Protein AF-A0A1V5P793-F1 (afdb_monomer_lite)

Foldseek 3Di:
DVLVVLLVLLVCCVPCVPLSQLVCVQLQHPAHQAWDWDWDWDDDPVDIDIDIDTDCPRNPRDSDRDDRDPPRDGDDDDDSDDDDDDPDDDD

pLDDT: mean 91.64, std 8.37, range [49.19, 97.0]

Sequence (91 aa):
MLQAINALKILLSPFLPFSAQQLHAMLGYQTQLFGVQYIEEIPDAARPHTVLRYDKADAAGCWAFAELEPGRPLEKPAPLFRKLEEIGAES

Secondary structure (DSSP, 8-state):
-HHHHHHHHHHHTTT-HHHHHHHHHHTT--SBSS-EEEEEEEP-SS--EEEEEEE-TTB---SS-----TTPPPPPP--S-PPPPP-----

Radius of gyration: 18.71 Å; chains: 1; bounding box: 52×21×54 Å

Structure (mmCIF, N/CA/C/O backbone):
data_AF-A0A1V5P793-F1
#
_entry.id   AF-A0A1V5P793-F1
#
loop_
_atom_site.group_PDB
_atom_site.id
_atom_site.type_symbol
_atom_site.label_atom_id
_atom_site.label_alt_id
_atom_site.label_comp_id
_atom_site.label_asym_id
_atom_site.label_entity_id
_atom_site.label_seq_id
_atom_site.pdbx_PDB_ins_code
_atom_site.Cartn_x
_atom_site.Cartn_y
_atom_site.Cartn_z
_atom_site.occupancy
_atom_site.B_iso_or_equiv
_atom_site.auth_seq_id
_atom_site.auth_comp_id
_atom_site.auth_asym_id
_atom_site.auth_atom_id
_atom_site.pdbx_PDB_model_num
ATOM 1 N N . MET A 1 1 ? -12.368 4.630 14.166 1.00 82.19 1 MET A N 1
ATOM 2 C CA . MET A 1 1 ? -10.912 4.739 14.427 1.00 82.19 1 MET A CA 1
ATOM 3 C C . MET A 1 1 ? -10.071 4.157 13.290 1.00 82.19 1 MET A C 1
ATOM 5 O O . MET A 1 1 ? -9.219 4.866 12.776 1.00 82.19 1 MET A O 1
ATOM 9 N N . LEU A 1 2 ? -10.343 2.930 12.828 1.00 93.50 2 LEU A N 1
ATOM 10 C CA . LEU A 1 2 ? -9.583 2.294 11.738 1.00 93.50 2 LEU A CA 1
ATOM 11 C C . LEU A 1 2 ? -9.644 3.053 10.395 1.00 93.50 2 LEU A C 1
ATOM 13 O O . LEU A 1 2 ? -8.657 3.102 9.669 1.00 93.50 2 LEU A O 1
ATOM 17 N N . GLN A 1 3 ? -10.754 3.744 10.116 1.00 95.50 3 GLN A N 1
ATOM 18 C CA . GLN A 1 3 ? -10.881 4.625 8.949 1.00 95.50 3 GLN A CA 1
ATOM 19 C C . GLN A 1 3 ? -9.829 5.745 8.916 1.00 95.50 3 GLN A C 1
ATOM 21 O O . GLN A 1 3 ? -9.300 6.059 7.855 1.00 95.50 3 GLN A O 1
ATOM 26 N N . ALA A 1 4 ? -9.487 6.331 10.068 1.00 96.00 4 ALA A N 1
ATOM 27 C CA . ALA A 1 4 ? -8.470 7.380 10.131 1.00 96.00 4 ALA A CA 1
ATOM 28 C C . ALA A 1 4 ? -7.085 6.827 9.758 1.00 96.00 4 ALA A C 1
ATOM 30 O O . ALA A 1 4 ? -6.341 7.462 9.019 1.00 96.00 4 ALA A O 1
ATOM 31 N N . ILE A 1 5 ? -6.778 5.602 10.196 1.00 94.88 5 ILE A N 1
ATOM 32 C CA . ILE A 1 5 ? -5.553 4.882 9.823 1.00 94.88 5 ILE A CA 1
ATOM 33 C C . ILE A 1 5 ? -5.545 4.586 8.314 1.00 94.88 5 ILE A C 1
ATOM 35 O O . ILE A 1 5 ? -4.528 4.796 7.653 1.00 94.88 5 ILE A O 1
ATOM 39 N N . ASN A 1 6 ? -6.683 4.165 7.747 1.00 95.75 6 ASN A N 1
ATOM 40 C CA . ASN A 1 6 ? -6.822 3.958 6.303 1.00 95.75 6 ASN A CA 1
ATOM 41 C C . ASN A 1 6 ? -6.578 5.251 5.505 1.00 95.75 6 ASN A C 1
ATOM 43 O O . ASN A 1 6 ? -5.887 5.217 4.491 1.00 95.75 6 ASN A O 1
ATOM 47 N N . ALA A 1 7 ? -7.083 6.392 5.982 1.00 96.69 7 ALA A N 1
ATOM 48 C CA . ALA A 1 7 ? -6.855 7.690 5.350 1.00 96.69 7 ALA A CA 1
ATOM 49 C C . ALA A 1 7 ? -5.384 8.134 5.449 1.00 96.69 7 ALA A C 1
ATOM 51 O O . ALA A 1 7 ? -4.800 8.537 4.446 1.00 96.69 7 ALA A O 1
ATOM 52 N N . LEU A 1 8 ? -4.758 8.001 6.626 1.00 96.12 8 LEU A N 1
ATOM 53 C CA . LEU A 1 8 ? -3.341 8.332 6.830 1.00 96.12 8 LEU A CA 1
ATOM 54 C C . LEU A 1 8 ? -2.422 7.515 5.919 1.00 96.12 8 LEU A C 1
ATOM 56 O O . LEU A 1 8 ? -1.483 8.065 5.348 1.00 96.12 8 LEU A O 1
ATOM 60 N N . LYS A 1 9 ? -2.723 6.225 5.731 1.00 95.69 9 LYS A N 1
ATOM 61 C CA . LYS A 1 9 ? -2.011 5.355 4.787 1.00 95.69 9 LYS A CA 1
ATOM 62 C C . LYS A 1 9 ? -1.985 5.940 3.374 1.00 95.69 9 LYS A C 1
ATOM 64 O O . LYS A 1 9 ? -0.933 5.934 2.748 1.00 95.69 9 LYS A O 1
ATOM 69 N N . ILE A 1 10 ? -3.125 6.430 2.879 1.00 96.81 10 ILE A N 1
ATOM 70 C CA . ILE A 1 10 ? -3.225 7.029 1.540 1.00 96.81 10 ILE A CA 1
ATOM 71 C C . ILE A 1 10 ? -2.521 8.387 1.496 1.00 96.81 10 ILE A C 1
ATOM 73 O O . ILE A 1 10 ? -1.747 8.642 0.582 1.00 96.81 10 ILE A O 1
ATOM 77 N N . LEU A 1 11 ? -2.719 9.243 2.501 1.00 96.44 11 LEU A N 1
ATOM 78 C CA . LEU A 1 11 ? -2.075 10.561 2.554 1.00 96.44 11 LEU A CA 1
ATOM 79 C C . LEU A 1 11 ? -0.544 10.465 2.549 1.00 96.44 11 LEU A C 1
ATOM 81 O O . LEU A 1 11 ? 0.116 11.241 1.863 1.00 96.44 11 LEU A O 1
ATOM 85 N N . LEU A 1 12 ? 0.009 9.500 3.285 1.00 96.38 12 LEU A N 1
ATOM 86 C CA . LEU A 1 12 ? 1.450 9.301 3.422 1.00 96.38 12 LEU A CA 1
ATOM 87 C C . LEU A 1 12 ? 2.047 8.397 2.336 1.00 96.38 12 LEU A C 1
ATOM 89 O O . LEU A 1 12 ? 3.268 8.264 2.286 1.00 96.38 12 LEU A O 1
ATOM 93 N N . SER A 1 13 ? 1.236 7.793 1.461 1.00 96.44 13 SER A N 1
ATOM 94 C CA . SER A 1 13 ? 1.709 6.836 0.453 1.00 96.44 13 SER A CA 1
ATOM 95 C C . SER A 1 13 ? 2.805 7.388 -0.478 1.00 96.44 13 SER A C 1
ATOM 97 O O . SER A 1 13 ? 3.726 6.628 -0.771 1.00 96.44 13 SER A O 1
ATOM 99 N N . PRO A 1 14 ? 2.812 8.678 -0.887 1.00 93.88 14 PRO A N 1
ATOM 100 C CA . PRO A 1 14 ? 3.895 9.221 -1.713 1.00 93.88 14 PRO A CA 1
ATOM 101 C C . PRO A 1 14 ? 5.238 9.346 -0.976 1.00 93.88 14 PRO A C 1
ATOM 103 O O . PRO A 1 14 ? 6.284 9.384 -1.615 1.00 93.88 14 PRO A O 1
ATOM 106 N N . PHE A 1 15 ? 5.217 9.417 0.358 1.00 95.62 15 PHE A N 1
ATOM 107 C CA . PHE A 1 15 ? 6.403 9.648 1.193 1.00 95.62 15 PHE A CA 1
ATOM 108 C C . PHE A 1 15 ? 6.896 8.372 1.880 1.00 95.62 15 PHE A C 1
ATOM 110 O O . PHE A 1 15 ? 8.087 8.216 2.128 1.00 95.62 15 PHE A O 1
ATOM 117 N N . LEU A 1 16 ? 5.977 7.457 2.193 1.00 96.19 16 LEU A N 1
ATOM 118 C CA . LEU A 1 16 ? 6.230 6.211 2.913 1.00 96.19 16 LEU A CA 1
ATOM 119 C C . LEU A 1 16 ? 5.629 5.017 2.150 1.00 96.19 16 LEU A C 1
ATOM 121 O O . LEU A 1 16 ? 4.773 4.314 2.698 1.00 96.19 16 LEU A O 1
ATOM 125 N N . PRO A 1 17 ? 6.047 4.757 0.896 1.00 94.19 17 PRO A N 1
ATOM 126 C CA . PRO A 1 17 ? 5.384 3.782 0.030 1.00 94.19 17 PRO A CA 1
ATOM 127 C C . PRO A 1 17 ? 5.385 2.370 0.628 1.00 94.19 17 PRO A C 1
ATOM 129 O O . PRO A 1 17 ? 4.355 1.699 0.670 1.00 94.19 17 PRO A O 1
ATOM 132 N N . PHE A 1 18 ? 6.511 1.938 1.198 1.00 94.69 18 PHE A N 1
ATOM 133 C CA . PHE A 1 18 ? 6.640 0.597 1.771 1.00 94.69 18 PHE A CA 1
ATOM 134 C C . PHE A 1 18 ? 5.812 0.410 3.046 1.00 94.69 18 PHE A C 1
ATOM 136 O O . PHE A 1 18 ? 5.197 -0.638 3.245 1.00 94.69 18 PHE A O 1
ATOM 143 N N . SER A 1 19 ? 5.763 1.420 3.916 1.00 96.50 19 SER A N 1
ATOM 144 C CA . SER A 1 19 ? 4.942 1.372 5.131 1.00 96.50 19 SER A CA 1
ATOM 145 C C . SER A 1 19 ? 3.455 1.454 4.792 1.00 96.50 19 SER A C 1
ATOM 147 O O . SER A 1 19 ? 2.653 0.735 5.386 1.00 96.50 19 SER A O 1
ATOM 149 N N . ALA A 1 20 ? 3.085 2.277 3.806 1.00 96.62 20 ALA A N 1
ATOM 150 C CA . ALA A 1 20 ? 1.716 2.365 3.320 1.00 96.62 20 ALA A CA 1
ATOM 151 C C . ALA A 1 20 ? 1.251 1.035 2.708 1.00 96.62 20 ALA A C 1
ATOM 153 O O . ALA A 1 20 ? 0.147 0.591 3.018 1.00 96.62 20 ALA A O 1
ATOM 154 N N . GLN A 1 21 ? 2.094 0.360 1.916 1.00 96.25 21 GLN A N 1
ATOM 155 C CA . GLN A 1 21 ? 1.793 -0.964 1.359 1.00 96.25 21 GLN A CA 1
ATOM 156 C C . GLN A 1 21 ? 1.642 -2.032 2.451 1.00 96.25 21 GLN A C 1
ATOM 158 O O . GLN A 1 21 ? 0.674 -2.788 2.442 1.00 96.25 21 GLN A O 1
ATOM 163 N N . GLN A 1 22 ? 2.548 -2.075 3.431 1.00 96.12 22 GLN A N 1
ATOM 164 C CA . GLN A 1 22 ? 2.435 -3.014 4.554 1.00 96.12 22 GLN A CA 1
ATOM 165 C C . GLN A 1 22 ? 1.150 -2.788 5.356 1.00 96.12 22 GLN A C 1
ATOM 167 O O . GLN A 1 22 ? 0.424 -3.736 5.644 1.00 96.12 22 GLN A O 1
ATOM 172 N N . LEU A 1 23 ? 0.819 -1.530 5.660 1.00 95.94 23 LEU A N 1
ATOM 173 C CA . LEU A 1 23 ? -0.432 -1.189 6.333 1.00 95.94 23 LEU A CA 1
ATOM 174 C C . LEU A 1 23 ? -1.659 -1.519 5.466 1.00 95.94 23 LEU A C 1
ATOM 176 O O . LEU A 1 23 ? -2.703 -1.886 5.998 1.00 95.94 23 LEU A O 1
ATOM 180 N N . HIS A 1 24 ? -1.554 -1.413 4.139 1.00 95.88 24 HIS A N 1
ATOM 181 C CA . HIS A 1 24 ? -2.608 -1.822 3.208 1.00 95.88 24 HIS A CA 1
ATOM 182 C C . HIS A 1 24 ? -2.913 -3.315 3.360 1.00 95.88 24 HIS A C 1
ATOM 184 O O . HIS A 1 24 ? -4.066 -3.671 3.589 1.00 95.88 24 HIS A O 1
ATOM 190 N N . ALA A 1 25 ? -1.882 -4.160 3.352 1.00 95.62 25 ALA A N 1
ATOM 191 C CA . ALA A 1 25 ? -2.030 -5.593 3.591 1.00 95.62 25 ALA A CA 1
ATOM 192 C C . ALA A 1 25 ? -2.576 -5.892 5.002 1.00 95.62 25 ALA A C 1
ATOM 194 O O . ALA A 1 25 ? -3.511 -6.674 5.142 1.00 95.62 25 ALA A O 1
ATOM 195 N N . MET A 1 26 ? -2.080 -5.207 6.043 1.00 95.75 26 MET A N 1
ATOM 196 C CA . MET A 1 26 ? -2.572 -5.372 7.425 1.00 95.75 26 MET A CA 1
ATOM 197 C C . MET A 1 26 ? -4.065 -5.055 7.575 1.00 95.75 26 MET A C 1
ATOM 199 O O . MET A 1 26 ? -4.768 -5.692 8.356 1.00 95.75 26 MET A O 1
ATOM 203 N N . LEU A 1 27 ? -4.563 -4.083 6.808 1.00 95.19 27 LEU A N 1
ATOM 204 C CA . LEU A 1 27 ? -5.983 -3.732 6.759 1.00 95.19 27 LEU A CA 1
ATOM 205 C C . LEU A 1 27 ? -6.832 -4.731 5.947 1.00 95.19 27 LEU A C 1
ATOM 207 O O . LEU A 1 27 ? -8.012 -4.466 5.726 1.00 95.19 27 LEU A O 1
ATOM 211 N N . GLY A 1 28 ? -6.256 -5.851 5.496 1.00 94.44 28 GLY A N 1
ATOM 212 C CA . GLY A 1 28 ? -6.959 -6.915 4.778 1.00 94.44 28 GLY A CA 1
ATOM 213 C C . GLY A 1 28 ? -7.215 -6.608 3.304 1.00 94.44 28 GLY A C 1
ATOM 214 O O . GLY A 1 28 ? -8.144 -7.158 2.707 1.00 94.44 28 GLY A O 1
ATOM 215 N N . TYR A 1 29 ? -6.465 -5.680 2.705 1.00 94.31 29 TYR A N 1
ATOM 216 C CA . TYR A 1 29 ? -6.527 -5.455 1.264 1.00 94.31 29 TYR A CA 1
ATOM 217 C C . TYR A 1 29 ? -5.601 -6.432 0.532 1.00 94.31 29 TYR A C 1
ATOM 219 O O . TYR A 1 29 ? -4.453 -6.616 0.925 1.00 94.31 29 TYR A O 1
ATOM 227 N N . GLN A 1 30 ? -6.100 -7.008 -0.562 1.00 93.19 30 GLN A N 1
ATOM 228 C CA . GLN A 1 30 ? -5.360 -7.954 -1.412 1.00 93.19 30 GLN A CA 1
ATOM 229 C C . GLN A 1 30 ? -4.707 -7.279 -2.630 1.00 93.19 30 GLN A C 1
ATOM 231 O O . GLN A 1 30 ? -3.957 -7.900 -3.375 1.00 93.19 30 GLN A O 1
ATOM 236 N N . THR A 1 31 ? -5.003 -5.997 -2.845 1.00 94.12 31 THR A N 1
ATOM 237 C CA . THR A 1 31 ? -4.452 -5.183 -3.929 1.00 94.12 31 THR A CA 1
ATOM 238 C C . THR A 1 31 ? -3.101 -4.572 -3.561 1.00 94.12 31 THR A C 1
ATOM 240 O O . THR A 1 31 ? -2.757 -4.439 -2.385 1.00 94.12 31 THR A O 1
ATOM 243 N N . GLN A 1 32 ? -2.344 -4.137 -4.568 1.00 94.81 32 GLN A N 1
ATOM 244 C CA . GLN A 1 32 ? -1.126 -3.353 -4.367 1.00 94.81 32 GLN A CA 1
ATOM 245 C C . GLN A 1 32 ? -1.425 -1.862 -4.565 1.00 94.81 32 GLN A C 1
ATOM 247 O O . GLN A 1 32 ? -2.119 -1.471 -5.501 1.00 94.81 32 GLN A O 1
ATOM 252 N N . LEU A 1 33 ? -0.902 -1.007 -3.686 1.00 94.81 33 LEU A N 1
ATOM 253 C CA . LEU A 1 33 ? -0.935 0.447 -3.867 1.00 94.81 33 LEU A CA 1
ATOM 254 C C . LEU A 1 33 ? 0.025 0.893 -4.973 1.00 94.81 33 LEU A C 1
ATOM 256 O O . LEU A 1 33 ? -0.223 1.901 -5.629 1.00 94.81 33 LEU A O 1
ATOM 260 N N . PHE A 1 34 ? 1.111 0.150 -5.171 1.00 95.81 34 PHE A N 1
ATOM 261 C CA . PHE A 1 34 ? 2.186 0.488 -6.094 1.00 95.81 34 PHE A CA 1
ATOM 262 C C . PHE A 1 34 ? 2.434 -0.654 -7.073 1.00 95.81 34 PHE A C 1
ATOM 264 O O . PHE A 1 34 ? 2.113 -1.807 -6.806 1.00 95.81 34 PHE A O 1
ATOM 271 N N . GLY A 1 35 ? 3.010 -0.300 -8.210 1.00 94.31 35 GLY A N 1
ATOM 272 C CA . GLY A 1 35 ? 3.481 -1.225 -9.223 1.00 94.31 35 GLY A CA 1
ATOM 273 C C . GLY A 1 35 ? 4.881 -1.739 -8.916 1.00 94.31 35 GLY A C 1
ATOM 274 O O . GLY A 1 35 ? 5.478 -1.418 -7.883 1.00 94.31 35 GLY A O 1
ATOM 275 N N . VAL A 1 36 ? 5.416 -2.524 -9.843 1.00 93.62 36 VAL A N 1
ATOM 276 C CA . VAL A 1 36 ? 6.722 -3.164 -9.699 1.00 93.62 36 VAL A CA 1
ATOM 277 C C . VAL A 1 36 ? 7.750 -2.419 -10.532 1.00 93.62 36 VAL A C 1
ATOM 279 O O . VAL A 1 36 ? 7.573 -2.179 -11.725 1.00 93.62 36 VAL A O 1
ATOM 282 N N . GLN A 1 37 ? 8.855 -2.069 -9.889 1.00 94.12 37 GLN A N 1
ATOM 283 C CA . GLN A 1 37 ? 10.020 -1.516 -10.553 1.00 94.12 37 GLN A CA 1
ATOM 284 C C . GLN A 1 37 ? 10.997 -2.645 -10.876 1.00 94.12 37 GLN A C 1
ATOM 286 O O . GLN A 1 37 ? 11.310 -3.459 -10.008 1.00 94.12 37 GLN A O 1
ATOM 291 N N . TYR A 1 38 ? 11.481 -2.694 -12.112 1.00 95.19 38 TYR A N 1
ATOM 292 C CA . TYR A 1 38 ? 12.408 -3.725 -12.567 1.00 95.19 38 TYR A CA 1
ATOM 293 C C . TYR A 1 38 ? 13.464 -3.143 -13.498 1.00 95.19 38 TYR A C 1
ATOM 295 O O . TYR A 1 38 ? 13.311 -2.064 -14.075 1.00 95.19 38 TYR A O 1
ATOM 303 N N . ILE A 1 39 ? 14.567 -3.873 -13.601 1.00 96.69 39 ILE A N 1
ATOM 304 C CA . ILE A 1 39 ? 15.680 -3.541 -14.474 1.00 96.69 39 ILE A CA 1
ATOM 305 C C . ILE A 1 39 ? 15.513 -4.321 -15.777 1.00 96.69 39 ILE A C 1
ATOM 307 O O . ILE A 1 39 ? 15.311 -5.533 -15.743 1.00 96.69 39 ILE A O 1
ATOM 311 N N . GLU A 1 40 ? 15.624 -3.632 -16.908 1.00 95.69 40 GLU A N 1
ATOM 312 C CA . GLU A 1 40 ? 15.637 -4.248 -18.235 1.00 95.69 40 GLU A CA 1
ATOM 313 C C . GLU A 1 40 ? 16.904 -3.839 -18.985 1.00 95.69 40 GLU A C 1
ATOM 315 O O . GLU A 1 40 ? 17.331 -2.683 -18.931 1.00 95.69 40 GLU A O 1
ATOM 320 N N . GLU A 1 41 ? 17.519 -4.793 -19.678 1.00 95.19 41 GLU A N 1
ATOM 321 C CA . GLU A 1 41 ? 18.641 -4.530 -20.571 1.00 95.19 41 GLU A CA 1
ATOM 322 C C . GLU A 1 41 ? 18.114 -4.352 -21.994 1.00 95.19 41 GLU A C 1
ATOM 324 O O . GLU A 1 41 ? 17.490 -5.256 -22.551 1.00 95.19 41 GLU A O 1
ATOM 329 N N . ILE A 1 42 ? 18.351 -3.176 -22.574 1.00 93.25 42 ILE A N 1
ATOM 330 C CA . ILE A 1 42 ? 17.921 -2.861 -23.933 1.00 93.25 42 ILE A CA 1
ATOM 331 C C . ILE A 1 42 ? 19.099 -3.095 -24.881 1.00 93.25 42 ILE A C 1
ATOM 333 O O . ILE A 1 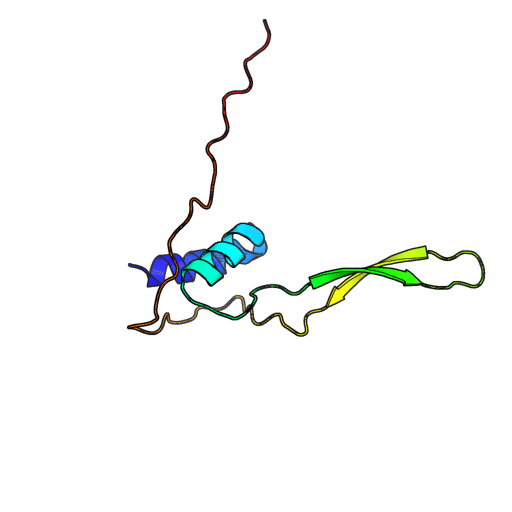42 ? 20.166 -2.497 -24.690 1.00 93.25 42 ILE A O 1
ATOM 337 N N . PRO A 1 43 ? 18.932 -3.940 -25.915 1.00 90.88 43 PRO A N 1
ATOM 338 C CA . PRO A 1 43 ? 19.939 -4.084 -26.950 1.00 90.88 43 PRO A CA 1
ATOM 339 C C . PRO A 1 43 ? 20.030 -2.785 -27.760 1.00 90.88 43 PRO A C 1
ATOM 341 O O . PRO A 1 43 ? 19.032 -2.278 -28.269 1.00 90.88 43 PRO A O 1
ATOM 344 N N . ASP A 1 44 ? 21.242 -2.259 -27.896 1.00 85.69 44 ASP A N 1
ATOM 345 C CA . ASP A 1 44 ? 21.559 -1.067 -28.682 1.00 85.69 44 ASP A CA 1
ATOM 346 C C . ASP A 1 44 ? 22.762 -1.388 -29.582 1.00 85.69 44 ASP A C 1
ATOM 348 O O . ASP A 1 44 ? 23.647 -2.165 -29.212 1.00 85.69 44 ASP A O 1
ATOM 352 N N . ALA A 1 45 ? 22.765 -0.817 -30.786 1.00 80.25 45 ALA A N 1
ATOM 353 C CA . ALA A 1 45 ? 23.757 -1.048 -31.826 1.00 80.25 45 ALA A CA 1
ATOM 354 C C . ALA A 1 45 ? 25.175 -0.626 -31.407 1.00 80.25 45 A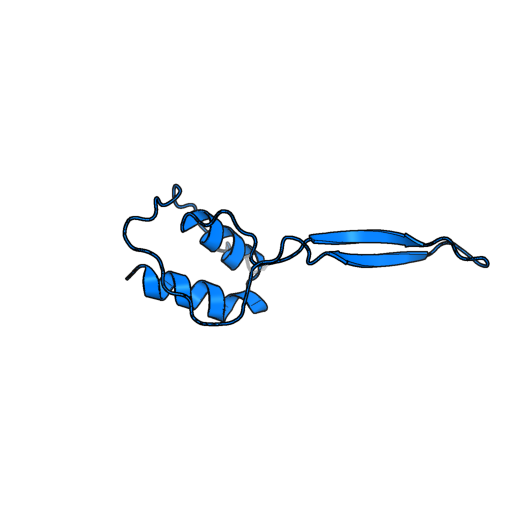LA A C 1
ATOM 356 O O . ALA A 1 45 ? 26.144 -1.206 -31.895 1.00 80.25 45 ALA A O 1
ATOM 357 N N . ALA A 1 46 ? 25.309 0.364 -30.516 1.00 85.31 46 ALA A N 1
ATOM 358 C CA . ALA A 1 46 ? 26.611 0.797 -30.007 1.00 85.31 46 ALA A CA 1
ATOM 359 C C . ALA A 1 46 ? 27.058 -0.008 -28.774 1.00 85.31 46 ALA A C 1
ATOM 361 O O . ALA A 1 46 ? 28.200 -0.468 -28.713 1.00 85.31 46 ALA A O 1
ATOM 362 N N . ARG A 1 47 ? 26.174 -0.165 -27.779 1.00 86.75 47 ARG A N 1
ATOM 363 C CA . ARG A 1 47 ? 26.413 -0.952 -26.559 1.00 86.75 47 ARG A CA 1
ATOM 364 C C . ARG A 1 47 ? 25.095 -1.162 -25.804 1.00 86.75 47 ARG A C 1
ATOM 366 O O . AR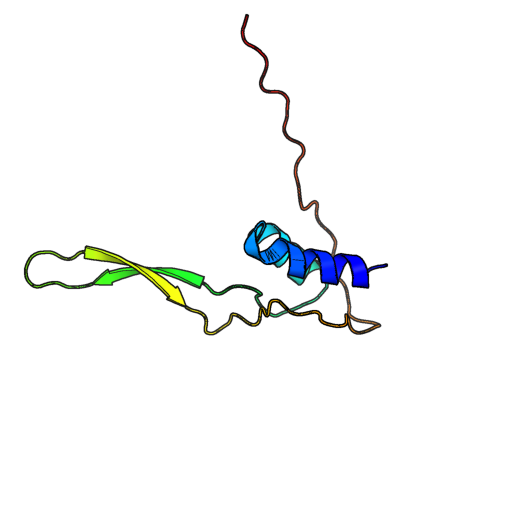G A 1 47 ? 24.393 -0.172 -25.615 1.00 86.75 47 ARG A O 1
ATOM 373 N N . PRO A 1 48 ? 24.788 -2.373 -25.295 1.00 89.75 48 PRO A N 1
ATOM 374 C CA . PRO A 1 48 ? 23.609 -2.575 -24.456 1.00 89.75 48 PRO A CA 1
ATOM 375 C C . PRO A 1 48 ? 23.636 -1.645 -23.239 1.00 89.75 48 PRO A C 1
ATOM 377 O O . PRO A 1 48 ? 24.698 -1.395 -22.654 1.00 89.75 48 PRO A O 1
ATOM 380 N N . HIS A 1 49 ? 22.466 -1.132 -22.870 1.00 92.69 49 HIS A N 1
ATOM 381 C CA . HIS A 1 49 ? 22.310 -0.254 -21.719 1.00 92.69 49 HIS A CA 1
ATOM 382 C C . HIS A 1 49 ? 21.139 -0.693 -20.846 1.00 92.69 49 HIS A C 1
ATOM 384 O O . HIS A 1 49 ? 20.151 -1.269 -21.298 1.00 92.69 49 HIS A O 1
ATOM 390 N N . THR A 1 50 ? 21.279 -0.412 -19.558 1.00 96.00 50 THR A N 1
ATOM 391 C CA . THR A 1 50 ? 20.329 -0.822 -18.537 1.00 96.00 50 THR A CA 1
ATOM 392 C C . THR A 1 50 ? 19.355 0.312 -18.260 1.00 96.00 50 THR A C 1
ATOM 394 O O . THR A 1 50 ? 19.770 1.434 -17.964 1.00 96.00 50 THR A O 1
ATOM 397 N N . VAL A 1 51 ? 18.061 0.016 -18.324 1.00 95.31 51 VAL A N 1
ATOM 398 C CA . VAL A 1 51 ? 16.995 0.961 -17.990 1.00 95.31 51 VAL A CA 1
ATOM 399 C C . VAL A 1 51 ? 16.217 0.484 -16.775 1.00 95.31 51 VAL A C 1
ATOM 401 O O . VAL A 1 51 ? 16.071 -0.709 -16.511 1.00 95.31 51 VAL A O 1
ATOM 404 N N . LEU A 1 52 ? 15.700 1.455 -16.034 1.00 97.00 52 LEU A N 1
ATOM 405 C CA . LEU A 1 52 ? 14.841 1.230 -14.887 1.00 97.00 52 LEU A CA 1
ATOM 406 C C . LEU A 1 52 ? 13.397 1.462 -15.320 1.00 97.00 52 LEU A C 1
ATOM 408 O O . LEU A 1 52 ? 13.020 2.589 -15.647 1.00 97.00 52 LEU A O 1
ATOM 412 N N . ARG A 1 53 ? 12.600 0.396 -15.358 1.00 96.50 53 ARG A N 1
ATOM 413 C CA . ARG A 1 53 ? 11.200 0.445 -15.785 1.00 96.50 53 ARG A CA 1
ATOM 414 C C . ARG A 1 53 ? 10.263 0.251 -14.611 1.00 96.50 53 ARG A C 1
ATOM 416 O O . ARG A 1 53 ? 10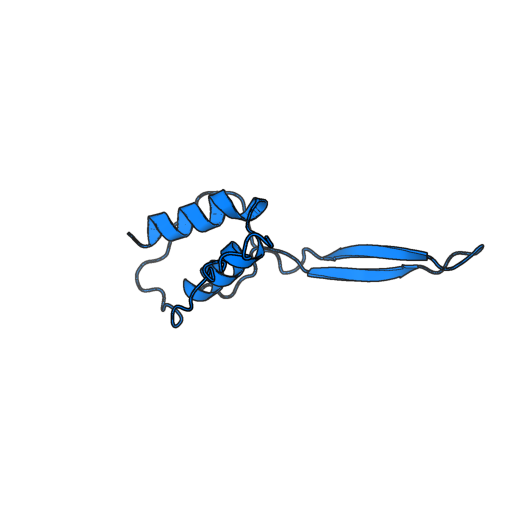.632 -0.287 -13.569 1.00 96.50 53 ARG A O 1
ATOM 423 N N . TYR A 1 54 ? 9.036 0.707 -14.810 1.00 94.81 54 TYR A N 1
ATOM 424 C CA . TYR A 1 54 ? 7.957 0.588 -13.848 1.00 94.81 54 TYR A CA 1
ATOM 425 C C . TYR A 1 54 ? 6.734 -0.009 -14.536 1.00 94.81 54 TYR A C 1
ATOM 427 O O . TYR A 1 54 ? 6.206 0.576 -15.486 1.00 94.81 54 TYR A O 1
ATOM 435 N N . ASP A 1 55 ? 6.308 -1.175 -14.064 1.00 95.12 55 ASP A N 1
ATOM 436 C CA . ASP A 1 55 ? 5.052 -1.799 -14.454 1.00 95.12 55 ASP A CA 1
ATOM 437 C C . ASP A 1 55 ? 3.960 -1.420 -13.455 1.00 95.12 55 ASP A C 1
ATOM 439 O O . ASP A 1 55 ? 4.076 -1.667 -12.256 1.00 95.12 55 ASP A O 1
ATOM 443 N N . LYS A 1 56 ? 2.886 -0.817 -13.963 1.00 93.94 56 LYS A N 1
ATOM 444 C CA . LYS A 1 56 ? 1.730 -0.391 -13.171 1.00 93.94 56 LYS A CA 1
ATOM 445 C C . LYS A 1 56 ? 0.541 -1.352 -13.258 1.00 93.94 56 LYS A C 1
ATOM 447 O O . LYS A 1 56 ? -0.513 -0.992 -12.747 1.00 93.94 56 LYS A O 1
ATOM 452 N N . ALA A 1 57 ? 0.669 -2.503 -13.923 1.00 94.31 57 ALA A N 1
ATOM 453 C CA . ALA A 1 57 ? -0.448 -3.406 -14.215 1.00 94.31 57 ALA A CA 1
ATOM 454 C C . ALA A 1 57 ? -1.261 -3.790 -12.964 1.00 94.31 57 ALA A C 1
ATOM 456 O O . ALA A 1 57 ? -2.484 -3.676 -12.981 1.00 94.31 57 ALA A O 1
ATOM 457 N N . ASP A 1 58 ? -0.582 -4.138 -11.868 1.00 92.25 58 ASP A N 1
ATOM 458 C CA . ASP A 1 58 ? -1.215 -4.538 -10.601 1.00 92.25 58 ASP A CA 1
ATOM 459 C C . ASP A 1 58 ? -1.388 -3.381 -9.596 1.00 92.25 58 ASP A C 1
ATOM 461 O O . ASP A 1 58 ? -1.850 -3.578 -8.467 1.00 92.25 58 ASP A O 1
ATOM 465 N N . ALA A 1 59 ? -1.013 -2.156 -9.981 1.00 93.56 59 ALA A N 1
ATOM 466 C CA . ALA A 1 59 ? -1.095 -0.988 -9.115 1.00 93.56 59 ALA A CA 1
ATOM 467 C C . ALA A 1 59 ? -2.534 -0.452 -9.067 1.00 93.56 59 ALA A C 1
ATOM 469 O O . ALA A 1 59 ? -3.005 0.201 -9.998 1.00 93.56 59 ALA A O 1
ATOM 470 N N . ALA A 1 60 ? -3.220 -0.677 -7.949 1.00 92.19 60 ALA A N 1
ATOM 471 C CA . ALA A 1 60 ? -4.582 -0.205 -7.699 1.00 92.19 60 ALA A CA 1
ATOM 472 C C . ALA A 1 60 ? -4.637 1.059 -6.817 1.00 92.19 60 ALA A C 1
ATOM 474 O O . ALA A 1 60 ? -5.720 1.561 -6.509 1.00 92.19 60 ALA A O 1
ATOM 475 N N . GLY A 1 61 ? -3.488 1.570 -6.365 1.00 89.94 61 GLY A N 1
ATOM 476 C CA . GLY A 1 61 ? -3.429 2.743 -5.499 1.00 89.94 61 GLY A CA 1
ATOM 477 C C . GLY A 1 61 ? -3.896 4.013 -6.207 1.00 89.94 61 GLY A C 1
ATOM 478 O O . GLY A 1 61 ? -3.375 4.390 -7.252 1.00 89.94 61 GLY A O 1
ATOM 479 N N . CYS A 1 62 ? -4.847 4.712 -5.591 1.00 92.94 62 CYS A N 1
ATOM 480 C CA . CYS A 1 62 ? -5.263 6.050 -5.991 1.00 92.94 62 CYS A CA 1
ATOM 481 C C . CYS A 1 62 ? -5.079 6.999 -4.807 1.00 92.94 62 CYS A C 1
ATOM 483 O O . CYS A 1 62 ? -5.405 6.650 -3.668 1.00 92.94 62 CYS A O 1
ATOM 485 N N . TRP A 1 63 ? -4.563 8.202 -5.064 1.00 94.19 63 TRP A N 1
ATOM 486 C CA . TRP A 1 63 ? -4.395 9.224 -4.033 1.00 94.19 63 TRP A CA 1
ATOM 487 C C . TRP A 1 63 ? -5.717 9.957 -3.791 1.00 94.19 63 TRP A C 1
ATOM 489 O O . TRP A 1 63 ? -5.894 11.128 -4.117 1.00 94.19 63 TRP A O 1
ATOM 499 N N . ALA A 1 64 ? -6.679 9.206 -3.269 1.00 94.88 64 ALA A N 1
ATOM 500 C CA . ALA A 1 64 ? -8.034 9.647 -2.998 1.00 94.88 64 ALA A CA 1
ATOM 501 C C . ALA A 1 64 ? -8.552 8.965 -1.731 1.00 94.88 64 ALA A C 1
ATOM 503 O O . ALA A 1 64 ? -8.138 7.859 -1.378 1.00 94.88 64 ALA A O 1
ATOM 504 N N . PHE A 1 65 ? -9.473 9.626 -1.036 1.00 93.12 65 PHE A N 1
ATOM 505 C CA . PHE A 1 65 ? -10.129 9.019 0.114 1.00 93.12 65 PHE A CA 1
ATOM 506 C C . PHE A 1 65 ? -10.911 7.769 -0.312 1.00 93.12 65 PHE A C 1
ATOM 508 O O . PHE A 1 65 ? -11.635 7.794 -1.304 1.00 93.12 65 PHE A O 1
ATOM 515 N N . ALA A 1 66 ? -10.790 6.699 0.474 1.00 89.62 66 ALA A N 1
ATOM 516 C CA . ALA A 1 66 ? -11.532 5.461 0.290 1.00 89.62 66 ALA A CA 1
ATOM 517 C C . ALA A 1 66 ? -12.112 4.999 1.630 1.00 89.62 66 ALA A C 1
ATOM 519 O O . ALA A 1 66 ? -11.429 5.015 2.663 1.00 89.62 66 ALA A O 1
ATOM 520 N N . GLU A 1 67 ? -13.377 4.592 1.616 1.00 92.75 67 GLU A N 1
ATOM 521 C CA . GLU A 1 67 ? -14.041 4.049 2.795 1.00 92.75 67 GLU A CA 1
ATOM 522 C C . GLU A 1 67 ? -13.556 2.623 3.074 1.00 92.75 67 GLU A C 1
ATOM 524 O O . GLU A 1 67 ? -13.401 1.805 2.168 1.00 92.75 67 GLU A O 1
ATOM 529 N N . LEU A 1 68 ? -13.261 2.338 4.340 1.00 92.75 68 LEU A N 1
ATOM 530 C CA . LEU A 1 68 ? -12.928 1.002 4.799 1.00 92.75 68 LEU A CA 1
ATOM 531 C C . LEU A 1 68 ? -14.222 0.246 5.085 1.00 92.75 68 LEU A C 1
ATOM 533 O O . LEU A 1 68 ? -14.947 0.583 6.021 1.00 92.75 68 LEU A O 1
ATOM 537 N N . GLU A 1 69 ? -14.471 -0.800 4.305 1.00 92.25 69 GLU A N 1
ATOM 538 C CA . GLU A 1 69 ? -15.668 -1.623 4.456 1.00 92.25 69 GLU A CA 1
ATOM 539 C C . GLU A 1 69 ? -15.770 -2.247 5.861 1.00 92.25 69 GLU A C 1
ATOM 541 O O . GLU A 1 69 ? -14.824 -2.905 6.321 1.00 92.25 69 GLU A O 1
ATOM 546 N N . PRO A 1 70 ? -16.911 -2.075 6.557 1.00 92.44 70 PRO A N 1
ATOM 547 C CA . PRO A 1 70 ? -17.152 -2.717 7.842 1.00 92.44 70 PRO A CA 1
ATOM 548 C C . PRO A 1 70 ? -17.092 -4.243 7.738 1.00 92.44 70 PRO A C 1
ATOM 550 O O . PRO A 1 70 ? -17.551 -4.834 6.767 1.00 92.44 70 PRO A O 1
ATOM 553 N N . GLY A 1 71 ? -16.555 -4.898 8.768 1.00 91.44 71 GLY A N 1
ATOM 554 C CA . GLY A 1 71 ? -16.480 -6.362 8.820 1.00 91.44 71 GLY A CA 1
ATOM 555 C C . GLY A 1 71 ? -15.369 -6.982 7.967 1.00 91.44 71 GLY A C 1
ATOM 556 O O . GLY A 1 71 ? -15.231 -8.204 7.969 1.00 91.44 71 GLY A O 1
ATOM 557 N N . ARG A 1 72 ? -14.545 -6.172 7.285 1.00 91.81 72 ARG A N 1
ATOM 558 C CA . ARG A 1 72 ? -13.346 -6.656 6.593 1.00 91.81 72 ARG A CA 1
ATOM 559 C C . ARG A 1 72 ? -12.421 -7.398 7.577 1.00 91.81 72 ARG A C 1
ATOM 561 O O . ARG A 1 72 ? -12.068 -6.815 8.608 1.00 91.81 72 ARG A O 1
ATOM 568 N N . PRO A 1 73 ? -12.010 -8.647 7.277 1.00 93.50 73 PRO A N 1
ATOM 569 C CA . PRO A 1 73 ? -11.045 -9.359 8.104 1.00 93.50 73 PRO A CA 1
ATOM 570 C C . PRO A 1 73 ? -9.701 -8.630 8.061 1.00 93.50 73 PRO A C 1
ATOM 572 O O . PRO A 1 73 ? -9.232 -8.237 6.994 1.00 93.50 73 PRO A O 1
ATOM 575 N N . LEU A 1 74 ? -9.104 -8.428 9.232 1.00 94.12 74 LEU A N 1
ATOM 576 C CA . LEU A 1 74 ? -7.798 -7.793 9.369 1.00 94.12 74 LEU A CA 1
ATOM 577 C C . LEU A 1 74 ? -6.728 -8.867 9.508 1.00 94.12 74 LEU A C 1
ATOM 579 O O . LEU A 1 74 ? -6.923 -9.855 10.218 1.00 94.12 74 LEU A O 1
ATOM 583 N N . GLU A 1 75 ? -5.585 -8.633 8.877 1.00 93.94 75 GLU A N 1
ATOM 584 C CA . GLU A 1 75 ? -4.415 -9.479 9.067 1.00 93.94 75 GLU A CA 1
ATOM 585 C C . GLU A 1 75 ? -3.750 -9.166 10.411 1.00 93.94 75 GLU A C 1
ATOM 587 O O . GLU A 1 75 ? -3.936 -8.094 11.003 1.00 93.94 75 GLU A O 1
ATOM 592 N N . LYS A 1 76 ? -2.947 -10.108 10.916 1.00 91.31 76 LYS A N 1
ATOM 593 C CA . LYS A 1 76 ? -2.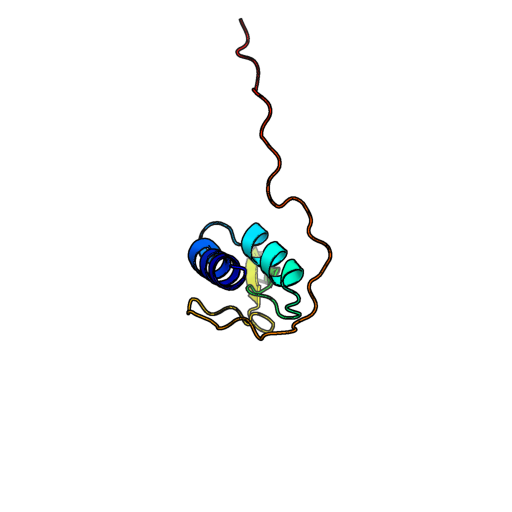248 -9.919 12.191 1.00 91.31 76 LYS A CA 1
ATOM 594 C C . LYS A 1 76 ? -1.323 -8.691 12.098 1.00 91.31 76 LYS A C 1
ATOM 596 O O . LYS A 1 76 ? -0.432 -8.675 11.246 1.00 91.31 76 LYS A O 1
ATOM 601 N N . PRO A 1 77 ? -1.479 -7.682 12.977 1.00 90.88 77 PRO A N 1
ATOM 602 C CA . PRO A 1 77 ? -0.656 -6.484 12.915 1.00 90.88 77 PRO A CA 1
ATOM 603 C C . PRO A 1 77 ? 0.804 -6.813 13.233 1.00 90.88 77 PRO A C 1
ATOM 605 O O . PRO A 1 77 ? 1.099 -7.596 14.141 1.00 90.88 77 PRO A O 1
ATOM 608 N N . ALA A 1 78 ? 1.715 -6.166 12.509 1.00 91.56 78 ALA A N 1
ATOM 609 C CA . ALA A 1 78 ? 3.150 -6.213 12.756 1.00 91.56 78 ALA A CA 1
ATOM 610 C C . ALA A 1 78 ? 3.696 -4.782 12.931 1.00 91.56 78 ALA A C 1
ATOM 612 O O . ALA A 1 78 ? 3.095 -3.825 12.433 1.00 91.56 78 ALA A O 1
ATOM 613 N N . PRO A 1 79 ? 4.810 -4.596 13.658 1.00 93.19 79 PRO A N 1
ATOM 614 C CA . PRO A 1 79 ? 5.401 -3.274 13.839 1.00 93.19 79 PRO A CA 1
ATOM 615 C C . PRO A 1 79 ? 5.856 -2.680 12.495 1.00 93.19 79 PRO A C 1
ATOM 617 O O . PRO A 1 79 ? 6.699 -3.258 11.817 1.00 93.19 79 PRO A O 1
ATOM 620 N N . LEU A 1 80 ? 5.321 -1.506 12.135 1.00 93.19 80 LEU A N 1
ATOM 621 C CA . LEU A 1 80 ? 5.668 -0.795 10.892 1.00 93.19 80 LEU A CA 1
ATOM 622 C C . LEU A 1 80 ? 6.994 -0.032 10.972 1.00 93.19 80 LEU A C 1
ATOM 624 O O . LEU A 1 80 ? 7.641 0.186 9.951 1.00 93.19 80 LEU A O 1
ATOM 628 N N . PHE A 1 81 ? 7.388 0.392 12.173 1.00 93.81 81 PHE A N 1
ATOM 629 C CA . PHE A 1 81 ? 8.593 1.179 12.398 1.00 93.81 81 PHE A CA 1
ATOM 630 C C . PHE A 1 81 ? 9.381 0.583 13.555 1.00 93.81 81 PHE A C 1
ATOM 632 O O . PHE A 1 81 ? 8.849 0.370 14.646 1.00 93.81 81 PHE A O 1
ATOM 639 N N . ARG A 1 82 ? 10.666 0.330 13.313 1.00 92.56 82 ARG A N 1
ATOM 640 C CA . ARG A 1 82 ? 11.622 0.015 14.371 1.00 92.56 82 ARG A CA 1
ATOM 641 C C . ARG A 1 82 ? 12.181 1.329 14.908 1.00 92.56 82 ARG A C 1
ATOM 643 O O . ARG A 1 82 ? 12.564 2.195 14.126 1.00 92.56 82 ARG A O 1
ATOM 650 N N . LYS A 1 83 ? 12.234 1.469 16.233 1.00 91.31 83 LYS A N 1
ATOM 651 C CA . LYS A 1 83 ? 12.916 2.599 16.869 1.00 91.31 83 LYS A CA 1
ATOM 652 C C . LYS A 1 83 ? 14.400 2.555 16.490 1.00 91.31 83 LYS A C 1
ATOM 654 O O . LYS A 1 83 ? 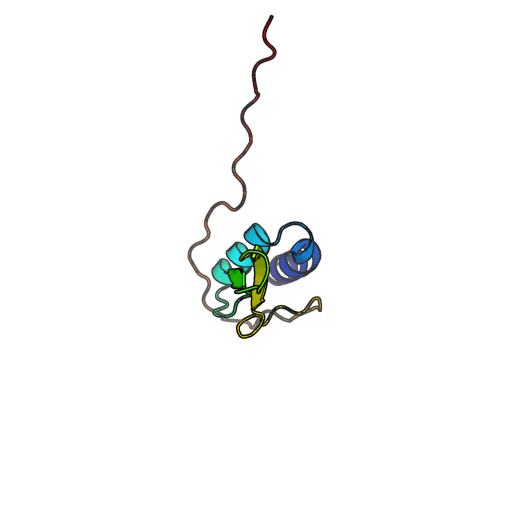15.014 1.496 16.583 1.00 91.31 83 LYS A O 1
ATOM 659 N N . LEU A 1 84 ? 14.947 3.685 16.054 1.00 90.88 84 LEU A N 1
ATOM 660 C CA . LEU A 1 84 ? 16.384 3.820 15.835 1.00 90.88 84 LEU A CA 1
ATOM 661 C C . LEU A 1 84 ? 17.096 3.814 17.193 1.00 90.88 84 LEU A C 1
ATOM 663 O O . LEU A 1 84 ? 16.626 4.446 18.141 1.00 90.88 84 LEU A O 1
ATOM 667 N N . GLU A 1 85 ? 18.197 3.078 17.286 1.00 89.62 85 GLU A N 1
ATOM 668 C CA . GLU A 1 85 ? 19.091 3.133 18.443 1.00 89.62 85 GLU A CA 1
ATOM 669 C C . GLU A 1 85 ? 19.968 4.387 18.339 1.00 89.62 85 GLU A C 1
ATOM 671 O O . GLU A 1 85 ? 20.264 4.850 17.234 1.00 89.62 85 GLU A O 1
ATOM 676 N N . GLU A 1 86 ? 20.347 4.974 19.476 1.00 85.25 86 GLU A N 1
ATOM 677 C CA . GLU A 1 86 ? 21.311 6.076 19.472 1.00 85.25 86 GLU A CA 1
ATOM 678 C C . GLU A 1 86 ? 22.643 5.564 18.926 1.00 85.25 86 GLU A C 1
ATOM 680 O O . GLU A 1 86 ? 23.246 4.642 19.474 1.00 85.25 86 GLU A O 1
ATOM 685 N N . ILE A 1 87 ? 23.105 6.172 17.834 1.00 76.50 87 ILE A N 1
ATOM 686 C CA . ILE A 1 87 ? 24.470 5.984 17.357 1.00 76.50 87 ILE A CA 1
ATOM 687 C C . ILE A 1 87 ? 25.328 6.795 18.327 1.00 76.50 87 ILE A C 1
ATOM 689 O O . ILE A 1 87 ? 25.243 8.023 18.332 1.00 76.50 87 ILE A O 1
ATOM 693 N N . GLY A 1 88 ? 26.046 6.115 19.221 1.00 65.31 88 GLY A N 1
ATOM 694 C CA . GLY A 1 88 ? 26.854 6.760 20.253 1.00 65.31 88 GLY A CA 1
ATOM 695 C C . GLY A 1 88 ? 27.735 7.862 19.663 1.00 65.31 88 GLY A C 1
ATOM 696 O O . GLY A 1 88 ? 28.410 7.650 18.659 1.00 65.31 88 GLY A O 1
ATOM 697 N N . ALA A 1 89 ? 27.705 9.042 20.282 1.00 57.22 89 ALA A N 1
ATOM 698 C CA . ALA A 1 89 ? 28.679 10.090 20.029 1.00 57.22 89 ALA A CA 1
ATOM 699 C C . ALA A 1 89 ? 30.057 9.558 20.443 1.00 57.22 89 ALA A C 1
ATOM 701 O O . ALA A 1 89 ? 30.346 9.427 21.634 1.00 57.22 89 ALA A O 1
ATOM 702 N N . GLU A 1 90 ? 30.874 9.186 19.462 1.00 55.44 90 GLU A N 1
ATOM 703 C CA . GLU A 1 90 ? 32.266 8.820 19.701 1.00 55.44 90 GLU A CA 1
ATOM 704 C C . GLU A 1 90 ? 32.997 10.036 20.298 1.00 55.44 90 GLU A C 1
ATOM 706 O O . GLU A 1 90 ? 32.915 11.151 19.775 1.00 55.44 90 GLU A O 1
ATOM 711 N N . SER A 1 91 ? 33.612 9.803 21.463 1.00 49.19 91 SER A N 1
ATOM 712 C CA . SER A 1 91 ? 34.483 10.724 22.207 1.00 49.19 91 SER A CA 1
ATOM 713 C C . SER A 1 91 ? 35.918 10.651 21.706 1.00 49.19 91 SER A C 1
ATOM 715 O O . SER A 1 91 ? 36.318 9.552 21.262 1.00 49.19 91 SER A O 1
#